Protein AF-A0A350DJN6-F1 (afdb_monomer_lite)

Secondary structure (DSSP, 8-state):
--HHHHHHHHHHHHHTSGGGT-HHHHHHHHHHHHHHHHHHHHHTHHHHTSTTTHHHHHHIIIIISS-HHHHHHHHHHHHHS---

Foldseek 3Di:
DDPLVVVVVVLVVVCPDCLVP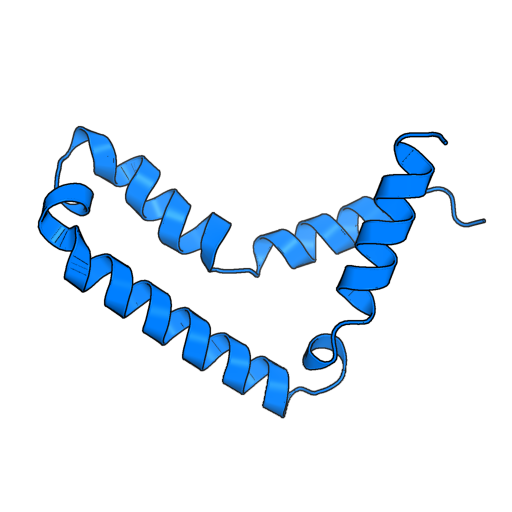DVVVVVVLQVVLVVVLVVCCVVPVVQCVPPVCVVVNVCCSCPVSVCPVVVVVSVVSVVVRDPD

Radius of gyration: 16.44 Å; chains: 1; bounding box: 32×35×46 Å

Structure (mmCIF, N/CA/C/O backbone):
data_AF-A0A350DJN6-F1
#
_entry.id   AF-A0A350DJN6-F1
#
loop_
_atom_site.group_PDB
_atom_site.id
_atom_site.type_symbol
_atom_site.label_atom_id
_atom_site.label_alt_id
_atom_site.label_comp_id
_atom_site.label_asym_id
_atom_site.label_entity_id
_atom_site.label_seq_id
_atom_site.pdbx_PDB_ins_code
_atom_site.Cartn_x
_atom_site.Cartn_y
_atom_site.Cartn_z
_atom_site.occupancy
_atom_site.B_iso_or_equiv
_atom_site.auth_seq_id
_atom_site.auth_comp_id
_atom_site.auth_asym_id
_atom_site.auth_atom_id
_atom_site.pdbx_PDB_model_num
ATOM 1 N N . MET A 1 1 ? 8.870 22.632 -15.700 1.00 55.41 1 MET A N 1
ATOM 2 C CA . MET A 1 1 ? 8.711 21.202 -16.045 1.00 55.41 1 MET A CA 1
ATOM 3 C C . MET A 1 1 ? 7.244 20.843 -15.879 1.00 55.41 1 MET A C 1
ATOM 5 O O . MET A 1 1 ? 6.667 21.236 -14.873 1.00 55.41 1 MET A O 1
ATOM 9 N N . SER A 1 2 ? 6.612 20.252 -16.897 1.00 81.25 2 SER A N 1
ATOM 10 C CA . SER A 1 2 ? 5.155 20.052 -16.932 1.00 81.25 2 SER A CA 1
ATOM 11 C C . SER A 1 2 ? 4.705 18.989 -15.922 1.00 81.25 2 SER A C 1
ATOM 13 O O . SER A 1 2 ? 5.431 18.033 -15.652 1.00 81.25 2 SER A O 1
ATOM 15 N N . ALA A 1 3 ? 3.495 19.132 -15.372 1.00 82.56 3 ALA A N 1
ATOM 16 C CA . ALA A 1 3 ? 2.928 18.185 -14.405 1.00 82.56 3 ALA A CA 1
ATOM 17 C C . ALA A 1 3 ? 2.893 16.733 -14.930 1.00 82.56 3 ALA A C 1
ATOM 19 O O . ALA A 1 3 ? 3.088 15.794 -14.163 1.00 82.56 3 ALA A O 1
ATOM 20 N N . LEU A 1 4 ? 2.726 16.556 -16.246 1.00 83.88 4 LEU A N 1
ATOM 21 C CA . LEU A 1 4 ? 2.753 15.252 -16.915 1.00 83.88 4 LEU A CA 1
ATOM 22 C C . LEU A 1 4 ? 4.135 14.585 -16.870 1.00 83.88 4 LEU A C 1
ATOM 24 O O . LEU A 1 4 ? 4.221 13.385 -16.630 1.00 83.88 4 LEU A O 1
ATOM 28 N N . ALA A 1 5 ? 5.217 15.351 -17.040 1.00 84.69 5 ALA A N 1
ATOM 29 C CA . ALA A 1 5 ? 6.572 14.807 -16.955 1.00 84.69 5 ALA A CA 1
ATOM 30 C C . ALA A 1 5 ? 6.893 14.314 -15.532 1.00 84.69 5 ALA A C 1
ATOM 32 O O . ALA A 1 5 ? 7.474 13.243 -15.359 1.00 84.69 5 ALA A O 1
ATOM 33 N N . ASN A 1 6 ? 6.444 15.054 -14.512 1.00 87.56 6 ASN A N 1
ATOM 34 C CA . ASN A 1 6 ? 6.582 14.633 -13.116 1.00 87.56 6 ASN A CA 1
ATOM 35 C C . ASN A 1 6 ? 5.772 13.358 -12.831 1.00 87.56 6 ASN A C 1
ATOM 37 O O . ASN A 1 6 ? 6.270 12.448 -12.170 1.00 87.56 6 ASN A O 1
ATOM 41 N N . LEU A 1 7 ? 4.547 13.260 -13.359 1.00 85.81 7 LEU A N 1
ATOM 42 C CA . LEU A 1 7 ? 3.716 12.064 -13.210 1.00 85.81 7 LEU A CA 1
ATOM 43 C C . LEU A 1 7 ? 4.377 10.827 -13.836 1.00 85.81 7 LEU A C 1
ATOM 45 O O . LEU A 1 7 ? 4.466 9.790 -13.179 1.00 85.81 7 LEU A O 1
ATOM 49 N N . GLN A 1 8 ? 4.918 10.952 -15.052 1.00 86.19 8 GLN A N 1
ATOM 50 C CA . GLN A 1 8 ? 5.660 9.870 -15.706 1.00 86.19 8 GLN A CA 1
ATOM 51 C C . GLN A 1 8 ? 6.869 9.426 -14.870 1.00 86.19 8 GLN A C 1
ATOM 53 O O . GLN A 1 8 ? 7.114 8.232 -14.709 1.00 86.19 8 GLN A O 1
ATOM 58 N N . GLN A 1 9 ? 7.614 10.373 -14.290 1.00 89.75 9 GLN A N 1
ATOM 59 C CA . GLN A 1 9 ? 8.744 10.055 -13.417 1.00 89.75 9 GLN A CA 1
ATOM 60 C C . GLN A 1 9 ? 8.304 9.280 -12.164 1.00 89.75 9 GLN A C 1
ATOM 62 O O . GLN A 1 9 ? 8.977 8.326 -11.761 1.00 89.75 9 GLN A O 1
ATOM 67 N N . HIS A 1 10 ? 7.180 9.660 -11.550 1.00 90.62 10 HIS A N 1
ATOM 68 C CA . HIS A 1 10 ? 6.636 8.953 -10.391 1.00 90.62 10 HIS A CA 1
ATOM 69 C C . HIS A 1 10 ? 6.207 7.522 -10.731 1.00 90.62 10 HIS A C 1
ATOM 71 O O . HIS A 1 10 ? 6.542 6.607 -9.977 1.00 90.62 10 HIS A O 1
ATOM 77 N N . LEU A 1 11 ? 5.552 7.310 -11.875 1.00 89.56 11 LEU A N 1
ATOM 78 C CA . LEU A 1 11 ? 5.157 5.974 -12.336 1.00 89.56 11 LEU A CA 1
ATOM 79 C C . LEU A 1 11 ? 6.369 5.102 -12.662 1.00 89.56 11 LEU A C 1
ATOM 81 O O . LEU A 1 11 ? 6.448 3.966 -12.201 1.00 89.56 11 LEU A O 1
ATOM 85 N N . ASN A 1 12 ? 7.375 5.653 -13.346 1.00 90.75 12 ASN A N 1
ATOM 86 C CA . ASN A 1 12 ? 8.623 4.935 -13.617 1.00 90.75 12 ASN A CA 1
ATOM 87 C C . ASN A 1 12 ? 9.297 4.476 -12.314 1.00 90.75 12 ASN A C 1
ATOM 89 O O . ASN A 1 12 ? 9.759 3.339 -12.211 1.00 90.75 12 ASN A O 1
ATOM 93 N N . ARG A 1 13 ? 9.325 5.341 -11.291 1.00 91.19 13 ARG A N 1
ATOM 94 C CA . ARG A 1 13 ? 9.868 4.995 -9.970 1.00 91.19 13 ARG A CA 1
ATOM 95 C C . ARG A 1 13 ? 9.031 3.930 -9.265 1.00 91.19 13 ARG A C 1
ATOM 97 O O . ARG A 1 13 ? 9.611 3.055 -8.629 1.00 91.19 13 ARG A O 1
ATOM 104 N N . PHE A 1 14 ? 7.705 4.005 -9.361 1.00 90.69 14 PHE A N 1
ATOM 105 C CA . PHE A 1 14 ? 6.804 2.999 -8.808 1.00 90.69 14 PHE A CA 1
ATOM 106 C C . PHE A 1 14 ? 7.082 1.626 -9.431 1.00 90.69 14 PHE A C 1
ATOM 108 O O . PHE A 1 14 ? 7.389 0.679 -8.711 1.00 90.69 14 PHE A O 1
ATOM 115 N N . TRP A 1 15 ? 7.103 1.525 -10.761 1.00 90.06 15 TRP A N 1
ATOM 116 C CA . TRP A 1 15 ? 7.365 0.262 -11.456 1.00 90.06 15 TRP A CA 1
ATOM 117 C C . TRP A 1 15 ? 8.779 -0.285 -11.247 1.00 90.06 15 TRP A C 1
ATOM 119 O O . TRP A 1 15 ? 8.974 -1.500 -11.279 1.00 90.06 15 TRP A O 1
ATOM 129 N N . ALA A 1 16 ? 9.753 0.581 -10.959 1.00 92.88 16 ALA A N 1
ATOM 130 C CA . ALA A 1 16 ? 11.112 0.177 -10.610 1.00 92.88 16 ALA A CA 1
ATOM 131 C C . ALA A 1 16 ? 11.240 -0.471 -9.216 1.00 92.88 16 ALA A C 1
ATOM 133 O O . ALA A 1 16 ? 12.305 -1.004 -8.897 1.00 92.88 16 ALA A O 1
ATOM 134 N N . LEU A 1 17 ? 10.197 -0.442 -8.374 1.00 92.38 17 LEU A N 1
ATOM 135 C CA . LEU A 1 17 ? 10.250 -1.062 -7.051 1.00 92.38 17 LEU A CA 1
ATOM 136 C C . LEU A 1 17 ? 10.426 -2.596 -7.158 1.00 92.38 17 LEU A C 1
ATOM 138 O O . LEU A 1 17 ? 9.707 -3.241 -7.925 1.00 92.38 17 LEU A O 1
ATOM 142 N N . PRO A 1 18 ? 11.329 -3.219 -6.369 1.00 91.94 18 PRO A N 1
ATOM 143 C CA . PRO A 1 18 ? 11.725 -4.620 -6.578 1.00 91.94 18 PRO A CA 1
ATOM 144 C C . PRO A 1 18 ? 10.594 -5.648 -6.443 1.00 91.94 18 PRO A C 1
ATOM 146 O O . PRO A 1 18 ? 10.589 -6.665 -7.134 1.00 91.94 18 PRO A O 1
ATOM 149 N N . HIS A 1 19 ? 9.604 -5.373 -5.591 1.00 89.94 19 HIS A N 1
ATOM 150 C CA . HIS A 1 19 ? 8.487 -6.286 -5.331 1.00 89.94 19 HIS A CA 1
ATOM 151 C C . HIS A 1 19 ? 7.599 -6.534 -6.564 1.00 89.94 19 HIS A C 1
ATOM 153 O O . HIS A 1 19 ? 6.874 -7.519 -6.600 1.00 89.94 19 HIS A O 1
ATOM 159 N N . HIS A 1 20 ? 7.675 -5.704 -7.609 1.00 89.62 20 HIS A N 1
ATOM 160 C CA . HIS A 1 20 ? 6.959 -5.962 -8.861 1.00 89.62 20 HIS A CA 1
ATOM 161 C C . HIS A 1 20 ? 7.541 -7.123 -9.678 1.00 89.62 20 HIS A C 1
ATOM 163 O O . HIS A 1 20 ? 6.833 -7.694 -10.504 1.00 89.62 20 HIS A O 1
ATOM 169 N N . LYS A 1 21 ? 8.818 -7.468 -9.468 1.00 91.00 21 LYS A N 1
ATOM 170 C CA . LYS A 1 21 ? 9.530 -8.521 -10.216 1.00 91.00 21 LYS A CA 1
ATOM 171 C C . LYS A 1 21 ? 9.867 -9.747 -9.367 1.00 91.00 21 LYS A C 1
ATOM 173 O O . LYS A 1 21 ? 10.283 -10.761 -9.916 1.00 91.00 21 LYS A O 1
ATOM 178 N N . ASP A 1 22 ? 9.685 -9.660 -8.054 1.00 94.06 22 ASP A N 1
ATOM 179 C CA . ASP A 1 22 ? 9.980 -10.726 -7.100 1.00 94.06 22 ASP A CA 1
ATOM 180 C C . ASP A 1 22 ? 8.706 -11.117 -6.337 1.00 94.06 22 ASP A C 1
ATOM 182 O O . ASP A 1 22 ? 8.213 -10.381 -5.478 1.00 94.06 22 ASP A O 1
ATOM 186 N N . ALA A 1 23 ? 8.174 -12.300 -6.654 1.00 92.38 23 ALA A N 1
ATOM 187 C CA . ALA A 1 23 ? 6.954 -12.822 -6.048 1.00 92.38 23 ALA A CA 1
ATOM 188 C C . ALA A 1 23 ? 7.112 -13.131 -4.549 1.00 92.38 23 ALA A C 1
ATOM 190 O O . ALA A 1 23 ? 6.156 -12.951 -3.787 1.00 92.38 23 ALA A O 1
ATOM 191 N N . ALA A 1 24 ? 8.298 -13.564 -4.109 1.00 94.62 24 ALA A N 1
ATOM 192 C CA . ALA A 1 24 ? 8.561 -13.841 -2.700 1.00 94.62 24 ALA A CA 1
ATOM 193 C C . ALA A 1 24 ? 8.587 -12.532 -1.902 1.00 94.62 24 ALA A C 1
ATOM 195 O O . ALA A 1 24 ? 7.932 -12.420 -0.862 1.00 94.62 24 ALA A O 1
ATOM 196 N N . LEU A 1 25 ? 9.253 -11.506 -2.438 1.00 93.19 25 LEU A N 1
ATOM 197 C CA . LEU A 1 25 ? 9.263 -10.173 -1.842 1.00 93.19 25 LEU A CA 1
ATOM 198 C C . LEU A 1 25 ? 7.867 -9.539 -1.825 1.00 93.19 25 LEU A C 1
ATOM 200 O O . LEU A 1 25 ? 7.473 -8.964 -0.813 1.00 93.19 25 LEU A O 1
ATOM 204 N N . ASN A 1 26 ? 7.097 -9.672 -2.908 1.00 91.00 26 ASN A N 1
ATOM 205 C CA . ASN A 1 26 ? 5.715 -9.195 -2.965 1.00 91.00 26 ASN A CA 1
ATOM 206 C C . ASN A 1 26 ? 4.833 -9.869 -1.907 1.00 91.00 26 ASN A C 1
ATOM 208 O O . ASN A 1 26 ? 4.059 -9.205 -1.223 1.00 91.00 26 ASN A O 1
ATOM 212 N N . THR A 1 27 ? 4.981 -11.184 -1.736 1.00 91.88 27 THR A N 1
ATOM 213 C CA . THR A 1 27 ? 4.251 -11.937 -0.708 1.00 91.88 27 THR A CA 1
ATOM 214 C C . THR A 1 27 ? 4.610 -11.431 0.685 1.00 91.88 27 THR A C 1
ATOM 216 O O . THR A 1 27 ? 3.721 -11.109 1.472 1.00 91.88 27 THR A O 1
ATOM 219 N N . LYS A 1 28 ? 5.906 -11.253 0.971 1.00 93.50 28 LYS A N 1
ATOM 220 C CA . LYS A 1 28 ? 6.363 -10.726 2.262 1.00 93.50 28 LYS A CA 1
ATOM 221 C C . LYS A 1 28 ? 5.865 -9.305 2.520 1.00 93.50 28 LYS A C 1
ATOM 223 O O . LYS A 1 28 ? 5.472 -8.989 3.642 1.00 93.50 28 LYS A O 1
ATOM 228 N N . LEU A 1 29 ? 5.858 -8.455 1.494 1.00 90.88 29 LEU A N 1
ATOM 229 C CA . LEU A 1 29 ? 5.312 -7.104 1.581 1.00 90.88 29 LEU A CA 1
ATOM 230 C C . LEU A 1 29 ? 3.829 -7.139 1.970 1.00 90.88 29 LEU A C 1
ATOM 232 O O . LEU A 1 29 ? 3.445 -6.449 2.915 1.00 90.88 29 LEU A O 1
ATOM 236 N N . LYS A 1 30 ? 3.028 -7.988 1.313 1.00 88.50 30 LYS A N 1
ATOM 237 C CA . LYS A 1 30 ? 1.607 -8.172 1.639 1.00 88.50 30 LYS A CA 1
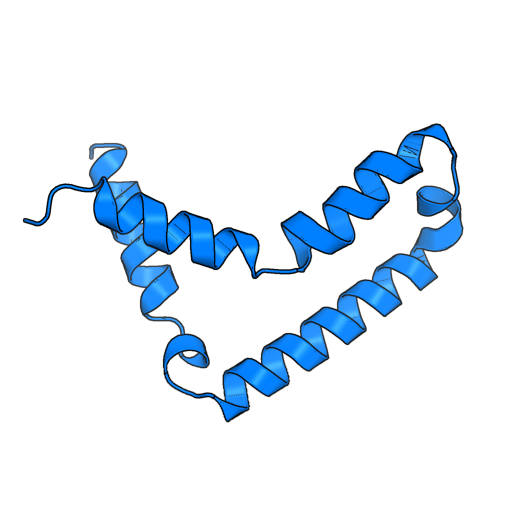ATOM 238 C C . LYS A 1 30 ? 1.403 -8.652 3.074 1.00 88.50 30 LYS A C 1
ATOM 240 O O . LYS A 1 30 ? 0.599 -8.070 3.793 1.00 88.50 30 LYS A O 1
ATOM 245 N N . GLU A 1 31 ? 2.176 -9.635 3.535 1.00 91.88 31 GLU A N 1
ATOM 246 C CA . GLU A 1 31 ? 2.119 -10.103 4.930 1.00 91.88 31 GLU A CA 1
ATOM 247 C C . GLU A 1 31 ? 2.383 -8.972 5.934 1.00 91.88 31 GLU A C 1
ATOM 249 O O . GLU A 1 31 ? 1.656 -8.817 6.919 1.00 91.88 31 GLU A O 1
ATOM 254 N N . VAL A 1 32 ? 3.417 -8.161 5.684 1.00 91.56 32 VAL A N 1
ATOM 255 C CA . VAL A 1 32 ? 3.760 -7.022 6.545 1.00 91.56 32 VAL A CA 1
ATOM 256 C C . VAL A 1 32 ? 2.646 -5.978 6.527 1.00 91.56 32 VAL A C 1
ATOM 258 O O . VAL A 1 32 ? 2.276 -5.479 7.589 1.00 91.56 32 VAL A O 1
ATOM 261 N N . GLN A 1 33 ? 2.078 -5.670 5.360 1.00 88.50 33 GLN A N 1
ATOM 262 C CA . GLN A 1 33 ? 0.955 -4.739 5.231 1.00 88.50 33 GLN A CA 1
ATOM 263 C C . GLN A 1 33 ? -0.278 -5.234 5.997 1.00 88.50 33 GLN A C 1
ATOM 265 O O . GLN A 1 33 ? -0.844 -4.477 6.785 1.00 88.50 33 GLN A O 1
ATOM 270 N N . THR A 1 34 ? -0.649 -6.510 5.860 1.00 88.94 34 THR A N 1
ATOM 271 C CA . THR A 1 34 ? -1.755 -7.116 6.620 1.00 88.94 34 THR A CA 1
ATOM 272 C C . THR A 1 34 ? -1.509 -7.034 8.127 1.00 88.94 34 THR A C 1
ATOM 274 O O . THR A 1 34 ? -2.401 -6.647 8.887 1.00 88.94 34 THR A O 1
ATOM 277 N N . TRP A 1 35 ? -0.288 -7.332 8.579 1.00 91.31 35 TRP A N 1
ATOM 278 C CA . TRP A 1 35 ? 0.076 -7.197 9.989 1.00 91.31 35 TRP A CA 1
ATOM 279 C C . TRP A 1 35 ? -0.024 -5.744 10.479 1.00 91.31 35 TRP A C 1
ATOM 281 O O . TRP A 1 35 ? -0.564 -5.490 11.559 1.00 91.31 35 TRP A O 1
ATOM 291 N N . GLN A 1 36 ? 0.442 -4.775 9.685 1.00 89.88 36 GLN A N 1
ATOM 292 C CA . GLN A 1 36 ? 0.348 -3.350 10.016 1.00 89.88 36 GLN A CA 1
ATOM 293 C C . GLN A 1 36 ? -1.105 -2.878 10.101 1.00 89.88 36 GLN A C 1
ATOM 295 O O . GLN A 1 36 ? -1.460 -2.205 11.068 1.00 89.88 36 GLN A O 1
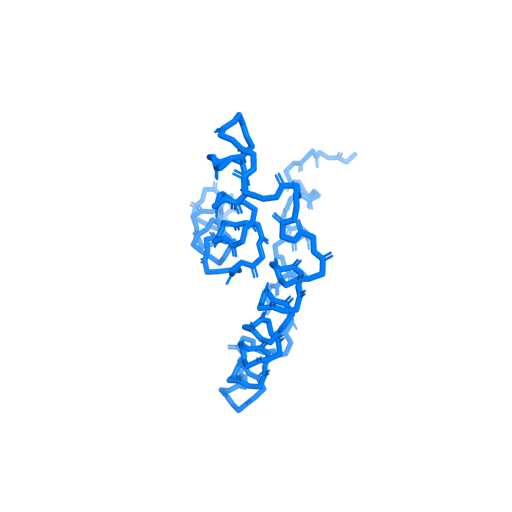ATOM 300 N N . GLN A 1 37 ? -1.957 -3.269 9.151 1.00 87.94 37 GLN A N 1
ATOM 301 C CA . GLN A 1 37 ? -3.387 -2.951 9.169 1.00 87.94 37 GLN A CA 1
ATOM 302 C C . GLN A 1 37 ? -4.060 -3.487 10.438 1.00 87.94 37 GLN A C 1
ATOM 304 O O . GLN A 1 37 ? -4.739 -2.738 11.145 1.00 87.94 37 GLN A O 1
ATOM 309 N N . ALA A 1 38 ? -3.816 -4.757 10.780 1.00 89.62 38 ALA A N 1
ATOM 310 C CA . ALA A 1 38 ? -4.345 -5.363 12.000 1.00 89.62 38 ALA A CA 1
ATOM 311 C C . ALA A 1 38 ? -3.848 -4.635 13.260 1.00 89.62 38 ALA A C 1
ATOM 313 O O . ALA A 1 38 ? -4.626 -4.366 14.181 1.00 89.62 38 ALA A O 1
ATOM 314 N N . ARG A 1 39 ? -2.564 -4.258 13.291 1.00 91.31 39 ARG A N 1
ATOM 315 C CA . ARG A 1 39 ? -1.973 -3.494 14.394 1.00 91.31 39 ARG A CA 1
ATOM 316 C C . ARG A 1 39 ? -2.612 -2.114 14.537 1.00 91.31 39 ARG A C 1
ATOM 318 O O . ARG A 1 39 ? -2.986 -1.768 15.651 1.00 91.31 39 ARG A O 1
ATOM 325 N N . ILE A 1 40 ? -2.764 -1.348 13.454 1.00 89.44 40 ILE A N 1
ATOM 326 C CA . ILE A 1 40 ? -3.390 -0.013 13.475 1.00 89.44 40 ILE A CA 1
ATOM 327 C C . ILE A 1 40 ? -4.834 -0.117 13.962 1.00 89.44 40 ILE A C 1
ATOM 329 O O . ILE A 1 40 ? -5.216 0.608 14.881 1.00 89.44 40 ILE A O 1
ATOM 333 N N . LYS A 1 41 ? -5.607 -1.062 13.409 1.00 88.00 41 LYS A N 1
ATOM 334 C CA . LYS A 1 41 ? -6.995 -1.309 13.820 1.00 88.00 41 LYS A CA 1
ATOM 335 C C . LYS A 1 41 ? -7.094 -1.614 15.315 1.00 88.00 41 LYS A C 1
ATOM 337 O O . LYS A 1 41 ? -7.983 -1.100 15.982 1.00 88.00 41 LYS A O 1
ATOM 342 N N . ARG A 1 42 ? -6.164 -2.412 15.853 1.00 90.69 42 ARG A N 1
ATOM 343 C CA . ARG A 1 42 ? -6.112 -2.735 17.286 1.00 90.69 42 ARG A CA 1
ATOM 344 C C . ARG A 1 42 ? -5.694 -1.538 18.139 1.00 90.69 42 ARG A C 1
ATOM 346 O O . ARG A 1 42 ? -6.323 -1.269 19.151 1.00 90.69 42 ARG A O 1
ATOM 353 N N . THR A 1 43 ? -4.627 -0.835 17.764 1.00 92.81 43 THR A N 1
ATOM 354 C CA . THR A 1 43 ? -4.074 0.281 18.550 1.00 92.81 43 THR A CA 1
ATOM 355 C C . THR A 1 43 ? -5.021 1.477 18.602 1.00 92.81 43 THR A C 1
ATOM 357 O O . THR A 1 43 ? -5.065 2.172 19.612 1.00 92.81 43 THR A O 1
ATOM 360 N N . HIS A 1 44 ? -5.798 1.703 17.544 1.00 90.31 44 HIS A N 1
ATOM 361 C CA . HIS A 1 44 ? -6.718 2.832 17.442 1.00 90.31 44 HIS A CA 1
ATOM 362 C C . HIS A 1 44 ? -8.193 2.412 17.477 1.00 90.31 44 HIS A C 1
ATOM 364 O O . HIS A 1 44 ? -9.041 3.186 17.041 1.00 90.31 44 HIS A O 1
ATOM 370 N N . SER A 1 45 ? -8.528 1.229 18.007 1.00 88.56 45 SER A N 1
ATOM 371 C CA . SER A 1 45 ? -9.898 0.686 17.984 1.00 88.56 45 SER A CA 1
ATOM 372 C C . SER A 1 45 ? -10.949 1.688 18.474 1.00 88.56 45 SER A C 1
ATOM 374 O O . SER A 1 45 ? -11.950 1.900 17.800 1.00 88.56 45 SER A O 1
ATOM 376 N N . ALA A 1 46 ? -10.656 2.425 19.549 1.00 90.44 46 ALA A N 1
ATOM 377 C CA . ALA A 1 46 ? -11.536 3.450 20.112 1.00 90.44 46 ALA A CA 1
ATOM 378 C C . ALA A 1 46 ? -11.901 4.594 19.140 1.00 90.44 46 ALA A C 1
ATOM 380 O O . ALA A 1 46 ? -12.941 5.232 19.296 1.00 90.44 46 ALA A O 1
ATOM 381 N N . LEU A 1 47 ? -11.057 4.885 18.143 1.00 87.88 47 LEU A N 1
ATOM 382 C CA . LEU A 1 47 ? -11.354 5.855 17.083 1.00 87.88 47 LEU A CA 1
ATOM 383 C C . LEU A 1 47 ? -12.113 5.204 15.925 1.00 87.88 47 LEU A C 1
ATOM 385 O O . LEU A 1 47 ? -13.013 5.832 15.370 1.00 87.88 47 LEU A O 1
ATOM 389 N N . PHE A 1 48 ? -11.761 3.964 15.580 1.00 86.81 48 PHE A N 1
ATOM 390 C CA . PHE A 1 48 ? -12.345 3.206 14.469 1.00 86.81 48 PHE A CA 1
ATOM 391 C C . PHE A 1 48 ? -13.770 2.712 14.776 1.00 86.81 48 PHE A C 1
ATOM 393 O O . PHE A 1 48 ? -14.587 2.578 13.870 1.00 86.81 48 PHE A O 1
ATOM 400 N N . GLU A 1 49 ? -14.091 2.473 16.048 1.00 86.94 49 GLU A N 1
ATOM 401 C CA . GLU A 1 49 ? -15.404 1.995 16.500 1.00 86.94 49 GLU A CA 1
ATOM 402 C C . GLU A 1 49 ? -16.452 3.110 16.609 1.00 86.94 49 GLU A C 1
ATOM 404 O O . GLU A 1 49 ? -17.649 2.825 16.694 1.00 86.94 49 GLU A O 1
ATOM 409 N N . GLN A 1 50 ? -16.039 4.383 16.546 1.00 92.31 50 GLN A N 1
ATOM 410 C CA . GLN A 1 50 ? -16.978 5.502 16.544 1.00 92.31 50 GLN A CA 1
ATOM 411 C C . GLN A 1 50 ? -17.845 5.449 15.277 1.00 92.31 50 GLN A C 1
ATOM 413 O O . GLN A 1 50 ? -17.294 5.432 14.172 1.00 92.31 50 GLN A O 1
ATOM 418 N N . PRO A 1 51 ? -19.186 5.505 15.389 1.00 88.00 51 PRO A N 1
ATOM 419 C CA . PRO A 1 51 ? -20.083 5.385 14.237 1.00 88.00 51 PRO A CA 1
ATOM 420 C C . PRO A 1 51 ? -19.771 6.376 13.110 1.00 88.00 51 PRO A C 1
ATOM 422 O O . PRO A 1 51 ? -19.798 6.009 11.941 1.00 88.00 51 PRO A O 1
ATOM 425 N N . LYS A 1 52 ? -19.390 7.610 13.465 1.00 91.50 52 LYS A N 1
ATOM 426 C CA . LYS A 1 52 ? -18.998 8.661 12.512 1.00 91.50 52 LYS A CA 1
ATOM 427 C C . LYS A 1 52 ? -17.704 8.368 11.742 1.00 91.50 52 LYS A C 1
ATOM 429 O O . LYS A 1 52 ? -17.511 8.907 10.660 1.00 91.50 52 LYS A O 1
ATOM 434 N N . ASN A 1 53 ? -16.820 7.539 12.294 1.00 88.38 53 ASN A N 1
ATOM 435 C CA . ASN A 1 53 ? -15.498 7.276 11.731 1.00 88.38 53 ASN A CA 1
ATOM 436 C C . ASN A 1 53 ? -15.441 5.951 10.969 1.00 88.38 53 ASN A C 1
ATOM 438 O O . ASN A 1 53 ? -14.522 5.783 10.176 1.00 88.38 53 ASN A O 1
ATOM 442 N N . LYS A 1 54 ? -16.402 5.036 11.173 1.00 84.88 54 LYS A N 1
ATOM 443 C CA . LYS A 1 54 ? -16.444 3.717 10.516 1.00 84.88 54 LYS A CA 1
ATOM 444 C C . LYS A 1 54 ? -16.192 3.761 8.999 1.00 84.88 54 LYS A C 1
ATOM 446 O O . LYS A 1 54 ? -15.314 3.025 8.557 1.00 84.88 54 LYS A O 1
ATOM 451 N N . PRO A 1 55 ? -16.845 4.642 8.211 1.00 86.19 55 PRO A N 1
ATOM 452 C CA . PRO A 1 55 ? -16.613 4.685 6.765 1.00 86.19 55 PRO A CA 1
ATOM 453 C C . PRO A 1 55 ? -15.168 5.061 6.415 1.00 86.19 55 PRO A C 1
ATOM 455 O O . PRO A 1 55 ? -14.536 4.435 5.569 1.00 86.19 55 PRO A O 1
ATOM 458 N N . MET A 1 56 ? -14.610 6.055 7.114 1.00 84.44 56 MET A N 1
ATOM 459 C 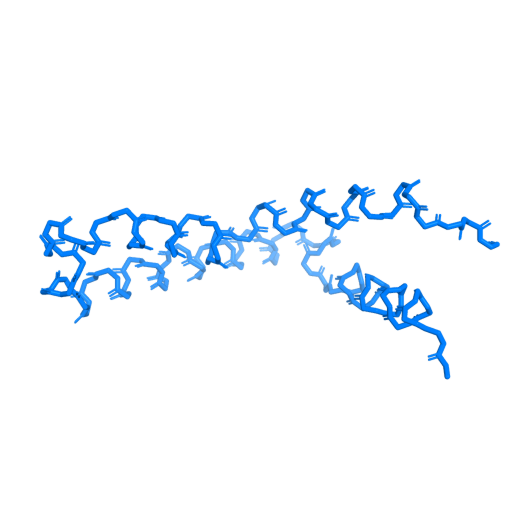CA . MET A 1 56 ? -13.232 6.501 6.891 1.00 84.44 56 MET A CA 1
ATOM 460 C C . MET A 1 56 ? -12.211 5.467 7.382 1.00 84.44 56 MET A C 1
ATOM 462 O O . MET A 1 56 ? -11.165 5.281 6.770 1.00 84.44 56 MET A O 1
ATOM 466 N N . ALA A 1 57 ? -12.519 4.777 8.476 1.00 85.75 57 ALA A N 1
ATOM 467 C CA . ALA A 1 57 ? -11.737 3.683 9.031 1.00 85.75 57 ALA A CA 1
ATOM 468 C C . ALA A 1 57 ? -11.623 2.502 8.054 1.00 85.75 57 ALA A C 1
ATOM 470 O O . ALA A 1 57 ? -10.529 1.978 7.839 1.00 85.75 57 ALA A O 1
ATOM 471 N N . GLU A 1 58 ? -12.739 2.103 7.444 1.00 82.69 58 GLU A N 1
ATOM 472 C CA . GLU A 1 58 ? -12.778 1.052 6.425 1.00 82.69 58 GLU A CA 1
ATOM 473 C C . GLU A 1 58 ? -12.012 1.475 5.170 1.00 82.69 58 GLU A C 1
ATOM 475 O O . GLU A 1 58 ? -11.135 0.734 4.719 1.00 82.69 58 GLU A O 1
ATOM 480 N N . TYR A 1 59 ? -12.254 2.693 4.674 1.00 83.69 59 TYR A N 1
ATOM 481 C CA . TYR A 1 59 ? -11.526 3.274 3.543 1.00 83.69 59 TYR A CA 1
ATOM 482 C C . TYR A 1 59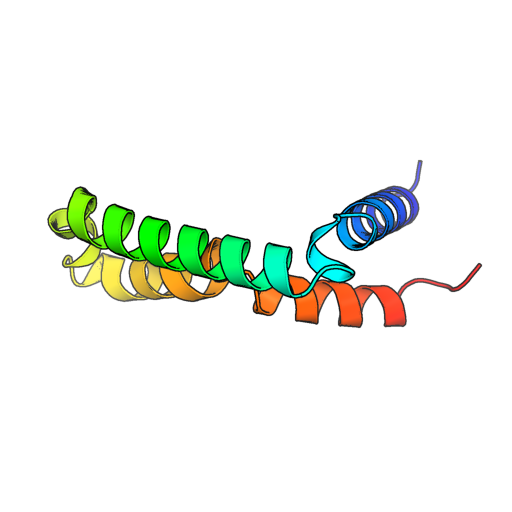 ? -10.009 3.314 3.791 1.00 83.69 59 TYR A C 1
ATOM 484 O O . TYR A 1 59 ? -9.216 2.878 2.959 1.00 83.69 59 TYR A O 1
ATOM 492 N N . PHE A 1 60 ? -9.579 3.768 4.970 1.00 83.31 60 PHE A N 1
ATOM 493 C CA . PHE A 1 60 ? -8.164 3.861 5.321 1.00 83.31 60 PHE A CA 1
ATOM 494 C C . PHE A 1 60 ? -7.460 2.499 5.301 1.00 83.31 60 PHE A C 1
ATOM 496 O O . PHE A 1 60 ? -6.360 2.377 4.761 1.00 83.31 60 PHE A O 1
ATOM 503 N N . LEU A 1 61 ? -8.091 1.469 5.871 1.00 80.94 61 LEU A N 1
ATOM 504 C CA . LEU A 1 61 ? -7.494 0.135 5.961 1.00 80.94 61 LEU A CA 1
ATOM 505 C C . LEU A 1 61 ? -7.455 -0.587 4.613 1.00 80.94 61 LEU A C 1
ATOM 507 O O . LEU A 1 61 ? -6.508 -1.324 4.355 1.00 80.94 61 LEU A O 1
ATOM 511 N N . THR A 1 62 ? -8.463 -0.380 3.767 1.00 75.75 62 THR A N 1
ATOM 512 C CA . THR A 1 62 ? -8.629 -1.143 2.522 1.00 75.75 62 THR A CA 1
ATOM 513 C C . THR A 1 62 ? -8.015 -0.445 1.310 1.00 75.75 62 THR A C 1
ATOM 515 O O . THR A 1 62 ? -7.340 -1.091 0.518 1.00 75.75 62 THR A O 1
ATOM 518 N N . GLN A 1 63 ? -8.185 0.870 1.183 1.00 73.25 63 GLN A N 1
ATOM 519 C CA . GLN A 1 63 ? -7.878 1.617 -0.044 1.00 73.25 63 GLN A CA 1
ATOM 520 C C . GLN A 1 63 ? -6.503 2.290 0.057 1.00 73.25 63 GLN A C 1
ATOM 522 O O . GLN A 1 63 ? -5.656 2.157 -0.822 1.00 73.25 63 GLN A O 1
ATOM 527 N N . LEU A 1 64 ? -6.228 2.949 1.189 1.00 72.25 64 LEU A N 1
ATOM 528 C CA . LEU A 1 64 ? -4.960 3.656 1.415 1.00 72.25 64 LEU A CA 1
ATOM 529 C C . LEU A 1 64 ? -3.818 2.711 1.809 1.00 72.25 64 LEU A C 1
ATOM 531 O O . LEU A 1 64 ? -2.701 2.862 1.320 1.00 72.25 64 LEU A O 1
ATOM 535 N N . TYR A 1 65 ? -4.089 1.738 2.681 1.00 70.38 65 TYR A N 1
ATOM 536 C CA . TYR A 1 65 ? -3.075 0.799 3.179 1.00 70.38 65 TYR A CA 1
ATOM 537 C C . TYR A 1 65 ? -3.063 -0.566 2.476 1.00 70.38 65 TYR A C 1
ATOM 539 O O . TYR A 1 65 ? -2.123 -1.334 2.684 1.00 70.38 65 TYR A O 1
ATOM 547 N N . GLY A 1 66 ? -4.088 -0.897 1.683 1.00 66.94 66 GLY A N 1
ATOM 548 C CA . GLY A 1 66 ? -4.195 -2.183 0.980 1.00 66.94 66 GLY A CA 1
ATOM 549 C C . GLY A 1 66 ? -3.313 -2.293 -0.261 1.00 66.94 66 GLY A C 1
ATOM 550 O O . GLY A 1 66 ? -2.954 -3.396 -0.653 1.00 66.94 66 GLY A O 1
ATOM 551 N N . GLY A 1 67 ? -2.923 -1.167 -0.866 1.00 68.25 67 GLY A N 1
ATOM 552 C CA . GLY A 1 67 ? -1.963 -1.110 -1.976 1.00 68.25 67 GLY A CA 1
ATOM 553 C C . GLY A 1 67 ? -2.462 -1.646 -3.326 1.00 68.25 67 GLY A C 1
ATOM 554 O O . GLY A 1 67 ? -1.963 -1.206 -4.360 1.00 68.25 67 GLY A O 1
ATOM 555 N N . ASP A 1 68 ? -3.457 -2.537 -3.344 1.00 71.75 68 ASP A N 1
ATOM 556 C CA . ASP A 1 68 ? -3.970 -3.157 -4.572 1.00 71.75 68 ASP A CA 1
ATOM 557 C C . ASP A 1 68 ? -4.586 -2.117 -5.533 1.00 71.75 68 ASP A C 1
ATOM 559 O O . ASP A 1 68 ? -4.367 -2.183 -6.743 1.00 71.75 68 ASP A O 1
ATOM 563 N N . GLU A 1 69 ? -5.263 -1.089 -5.015 1.00 74.38 69 GLU A N 1
ATOM 564 C CA . GLU A 1 69 ? -5.834 -0.021 -5.849 1.00 74.38 69 GLU A CA 1
ATOM 565 C C . GLU A 1 69 ? -4.791 0.891 -6.484 1.00 74.38 69 GLU A C 1
ATOM 567 O O . GLU A 1 69 ? -4.948 1.307 -7.630 1.00 74.38 69 GLU A O 1
ATOM 572 N N . PHE A 1 70 ? -3.693 1.170 -5.777 1.00 76.94 70 PHE A N 1
ATOM 573 C CA . PHE A 1 70 ? -2.613 1.990 -6.321 1.00 76.94 70 PHE A CA 1
ATOM 574 C C . PHE A 1 70 ? -1.972 1.339 -7.541 1.00 76.94 70 PHE A C 1
ATOM 576 O O . PHE A 1 70 ? -1.626 2.038 -8.492 1.00 76.94 70 PHE A O 1
ATOM 583 N N . LYS A 1 71 ? -1.853 0.007 -7.542 1.00 82.81 71 LYS A N 1
ATOM 584 C CA . LYS A 1 71 ? -1.355 -0.726 -8.705 1.00 82.81 71 LYS A CA 1
ATOM 585 C C . LYS A 1 71 ? -2.312 -0.604 -9.892 1.00 82.81 71 LYS A C 1
ATOM 587 O O . LYS A 1 71 ? -1.864 -0.287 -10.989 1.00 82.81 71 LYS A O 1
ATOM 592 N N . VAL A 1 72 ? -3.615 -0.792 -9.674 1.00 84.81 72 VAL A N 1
ATOM 593 C CA . VAL A 1 72 ? -4.633 -0.627 -10.730 1.00 84.81 72 VAL A CA 1
ATOM 594 C C . VAL A 1 72 ? -4.604 0.793 -11.296 1.00 84.81 72 VAL A C 1
ATOM 596 O O . VAL A 1 72 ? -4.650 0.985 -12.510 1.00 84.81 72 VAL A O 1
ATOM 599 N N . LEU A 1 73 ? -4.474 1.794 -10.427 1.00 84.12 73 LEU A N 1
ATOM 600 C CA . LEU A 1 73 ? -4.409 3.194 -10.822 1.00 84.12 73 LEU A CA 1
ATOM 601 C C . LEU A 1 73 ? -3.126 3.497 -11.614 1.00 84.12 73 LEU A C 1
ATOM 603 O O . LEU A 1 73 ? -3.194 4.167 -12.641 1.00 84.12 73 LEU A O 1
ATOM 607 N N . ALA A 1 74 ? -1.976 2.946 -11.214 1.00 86.69 74 ALA A N 1
ATOM 608 C CA . ALA A 1 74 ? -0.735 3.045 -11.983 1.00 86.69 74 ALA A CA 1
ATOM 609 C C . ALA A 1 74 ? -0.868 2.417 -13.384 1.00 86.69 74 ALA A C 1
ATOM 611 O O . ALA A 1 74 ? -0.483 3.041 -14.371 1.00 86.69 74 ALA A O 1
ATOM 612 N N . GLU A 1 75 ? -1.486 1.236 -13.495 1.00 87.69 75 GLU A N 1
ATOM 613 C CA . GLU A 1 75 ? -1.748 0.579 -14.785 1.00 87.69 75 GLU A CA 1
ATOM 614 C C . GLU A 1 75 ? -2.689 1.393 -15.686 1.00 87.69 75 GLU A C 1
ATOM 616 O O . GLU A 1 75 ? -2.537 1.394 -16.908 1.00 87.69 75 GLU A O 1
ATOM 621 N N . GLN A 1 76 ? -3.676 2.081 -15.106 1.00 87.25 76 GLN A N 1
ATOM 622 C CA . GLN A 1 76 ? -4.572 2.970 -15.848 1.00 87.25 76 GLN A CA 1
ATOM 623 C C . GLN A 1 76 ? -3.848 4.230 -16.326 1.00 87.25 76 GLN A C 1
ATOM 625 O O . GLN A 1 76 ? -4.011 4.625 -17.480 1.00 87.25 76 GLN A O 1
ATOM 630 N N . LEU A 1 77 ? -3.026 4.842 -15.471 1.00 86.94 77 LEU A N 1
ATOM 631 C CA . LEU A 1 77 ? -2.262 6.039 -15.818 1.00 86.94 77 LEU A CA 1
ATOM 632 C C . LEU A 1 77 ? -1.241 5.772 -16.930 1.00 86.94 77 LEU A C 1
ATOM 634 O O . LEU A 1 77 ? -1.126 6.585 -17.845 1.00 86.94 77 LEU A O 1
ATOM 638 N N . ASP A 1 78 ? -0.585 4.612 -16.922 1.00 84.19 78 ASP A N 1
ATOM 639 C CA . ASP A 1 78 ? 0.335 4.203 -17.993 1.00 84.19 78 ASP A CA 1
ATOM 640 C C . ASP A 1 78 ? -0.338 4.089 -19.368 1.00 84.19 78 ASP A C 1
ATOM 642 O O . ASP A 1 78 ? 0.320 4.219 -20.400 1.00 84.19 78 ASP A O 1
ATOM 646 N N . ARG A 1 79 ? -1.654 3.842 -19.414 1.00 84.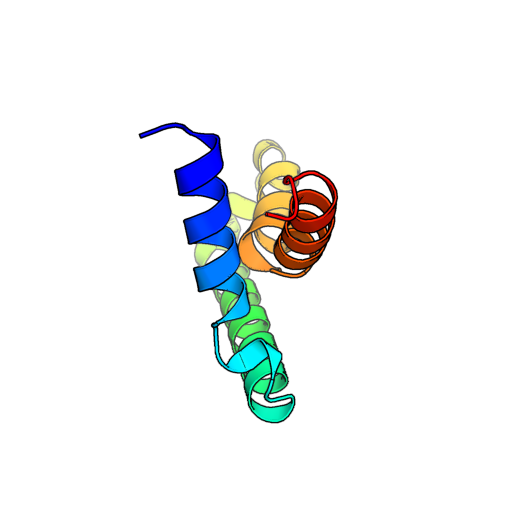06 79 ARG A N 1
ATOM 647 C CA . ARG A 1 79 ? -2.414 3.798 -20.676 1.00 84.06 79 ARG A CA 1
ATOM 648 C C . ARG A 1 79 ? -2.756 5.187 -21.206 1.00 84.06 79 ARG A C 1
ATOM 650 O O . ARG A 1 79 ? -2.973 5.329 -22.405 1.00 84.06 79 ARG A O 1
ATOM 657 N N . ILE A 1 80 ? -2.863 6.172 -20.316 1.00 83.75 80 ILE A N 1
ATOM 658 C CA . ILE A 1 80 ? -3.280 7.544 -20.634 1.00 83.75 80 ILE A CA 1
ATOM 659 C C . ILE A 1 80 ? -2.068 8.402 -21.000 1.00 83.75 80 ILE A C 1
ATOM 661 O O . ILE A 1 80 ? -2.184 9.328 -21.805 1.00 83.75 80 ILE A O 1
ATOM 665 N N . LEU A 1 81 ? -0.904 8.112 -20.415 1.00 77.56 81 LEU A N 1
ATOM 666 C CA . LEU A 1 81 ? 0.308 8.859 -20.707 1.00 77.56 81 LEU A CA 1
ATOM 667 C C . LEU A 1 81 ? 0.788 8.588 -22.140 1.00 77.56 81 LEU A C 1
ATOM 669 O O . LEU A 1 81 ? 0.788 7.439 -22.593 1.00 77.56 81 LEU A O 1
ATOM 673 N N . PRO A 1 82 ? 1.187 9.640 -22.878 1.00 68.62 82 PRO A N 1
ATOM 674 C CA . PRO A 1 82 ? 1.697 9.479 -24.228 1.00 68.62 82 PRO A CA 1
ATOM 675 C C . PRO A 1 82 ? 2.952 8.606 -24.182 1.00 68.62 82 PRO A C 1
ATOM 677 O O . PRO A 1 82 ? 3.928 8.941 -23.511 1.00 68.62 82 PRO A O 1
ATOM 680 N N . LYS A 1 83 ? 2.918 7.479 -24.899 1.00 61.09 83 LYS A N 1
ATOM 681 C CA . LYS A 1 83 ? 4.105 6.658 -25.143 1.00 61.09 83 LYS A CA 1
ATOM 682 C C . LYS A 1 83 ? 5.034 7.476 -26.039 1.00 61.09 83 LYS A C 1
ATOM 684 O O . LYS A 1 83 ? 4.723 7.659 -27.213 1.00 61.09 83 LYS A O 1
ATOM 689 N N . ALA A 1 84 ? 6.079 8.046 -25.447 1.00 54.78 84 ALA A N 1
ATOM 690 C CA . ALA A 1 84 ? 7.148 8.723 -26.176 1.00 54.78 84 ALA A CA 1
ATOM 691 C C . ALA A 1 84 ? 8.016 7.709 -26.931 1.00 54.78 84 ALA A C 1
ATOM 693 O O . ALA A 1 84 ? 8.202 6.589 -26.396 1.00 54.78 84 ALA A O 1
#

Sequence (84 aa):
MSALANLQQHLNRFWALPHHKDAALNTKLKEVQTWQQARIKRTHSALFEQPKNKPMAEYFLTQLYGGDEFKVLAEQLDRILPKA

pLDDT: mean 85.2, std 8.35, range [54.78, 94.62]